Protein AF-J9F2G2-F1 (afdb_monomer)

InterPro domains:
  IPR010651 Sugar transport protein [PTHR16119] (2-74)
  IPR012435 TMEM144 [PF07857] (5-74)

Organism: Wuchereria bancrofti (NCBI:txid6293)

Secondary structure (DSSP, 8-state):
--HHHHHHHHHHHHHHHHHHTHHHHHHTT---HHHHHHHHHHHHHHHHHHHHHHTT-PPPPHHHHHHHHHHHH--

Mean predicted aligned error: 6.48 Å

pLDDT: mean 84.32, std 7.64, range [52.69, 94.12]

Structure (mmCIF, N/CA/C/O backbone):
data_AF-J9F2G2-F1
#
_entry.id   AF-J9F2G2-F1
#
loop_
_atom_site.group_PDB
_atom_site.id
_atom_site.type_symbol
_atom_site.label_atom_id
_atom_site.label_alt_id
_atom_site.label_comp_id
_atom_site.label_asym_id
_atom_site.label_entity_id
_atom_site.label_seq_id
_atom_site.pdbx_PDB_ins_code
_atom_site.Cartn_x
_atom_site.Cartn_y
_atom_site.Cartn_z
_atom_site.occupancy
_atom_site.B_iso_or_equiv
_atom_site.auth_seq_id
_atom_site.auth_comp_id
_atom_site.auth_asym_id
_atom_site.auth_atom_id
_atom_site.pdbx_PDB_model_num
ATOM 1 N N . MET A 1 1 ? -0.880 -10.835 23.119 1.00 57.84 1 MET A N 1
ATOM 2 C CA . MET A 1 1 ? 0.108 -9.947 22.463 1.00 57.84 1 MET A CA 1
ATOM 3 C C . MET A 1 1 ? -0.555 -8.596 22.280 1.00 57.84 1 MET A C 1
ATOM 5 O O . MET A 1 1 ? -1.712 -8.583 21.893 1.00 57.84 1 MET A O 1
ATOM 9 N N . ASN A 1 2 ? 0.109 -7.498 22.642 1.00 80.31 2 ASN A N 1
ATOM 10 C CA . ASN A 1 2 ? -0.513 -6.171 22.662 1.00 80.31 2 ASN A CA 1
ATOM 11 C C . ASN A 1 2 ? -0.958 -5.767 21.238 1.00 80.31 2 ASN A C 1
ATOM 13 O O . ASN A 1 2 ? -0.141 -5.836 20.321 1.00 80.31 2 ASN A O 1
ATOM 17 N N . GLU A 1 3 ? -2.213 -5.351 21.041 1.00 82.81 3 GLU A N 1
ATOM 18 C CA . GLU A 1 3 ? -2.775 -5.000 19.716 1.00 82.81 3 GLU A CA 1
ATOM 19 C C . GLU A 1 3 ? -1.939 -3.928 19.002 1.00 82.81 3 GLU A C 1
ATOM 21 O O . GLU A 1 3 ? -1.690 -3.990 17.800 1.00 82.81 3 GLU A O 1
ATOM 26 N N . THR A 1 4 ? -1.392 -2.992 19.778 1.00 88.31 4 THR A N 1
ATOM 27 C CA . THR A 1 4 ? -0.472 -1.953 19.311 1.00 88.31 4 THR A CA 1
ATOM 28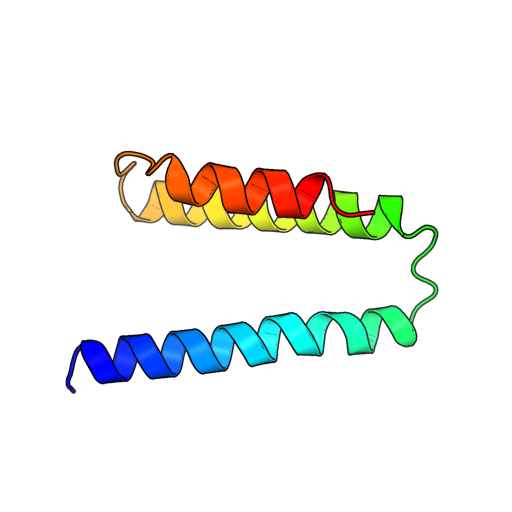 C C . THR A 1 4 ? 0.803 -2.529 18.691 1.00 88.31 4 THR A C 1
ATOM 30 O O . THR A 1 4 ? 1.268 -2.043 17.665 1.00 88.31 4 THR A O 1
ATOM 33 N N . VAL A 1 5 ? 1.364 -3.589 19.281 1.00 92.06 5 VAL A N 1
ATOM 34 C CA . VAL A 1 5 ? 2.587 -4.240 18.781 1.00 92.06 5 VAL A CA 1
ATOM 35 C C . VAL A 1 5 ? 2.308 -4.950 17.459 1.00 92.06 5 VAL A C 1
ATOM 37 O O . VAL A 1 5 ? 3.117 -4.862 16.539 1.00 92.06 5 VAL A O 1
ATOM 40 N N . ILE A 1 6 ? 1.142 -5.592 17.336 1.00 90.12 6 ILE A N 1
ATOM 41 C CA . ILE A 1 6 ? 0.695 -6.226 16.088 1.00 90.12 6 ILE A CA 1
ATOM 42 C C . ILE A 1 6 ? 0.510 -5.165 14.994 1.00 90.12 6 ILE A C 1
ATOM 44 O O . ILE A 1 6 ? 0.982 -5.356 13.874 1.00 90.12 6 ILE A O 1
ATOM 48 N N . GLY A 1 7 ? -0.085 -4.016 15.334 1.00 89.69 7 GLY A N 1
ATOM 49 C CA . GLY A 1 7 ? -0.213 -2.866 14.440 1.00 89.69 7 GLY A CA 1
ATOM 50 C C . GLY A 1 7 ? 1.140 -2.366 13.928 1.00 89.69 7 GLY A C 1
ATOM 51 O O . GLY A 1 7 ? 1.357 -2.314 12.718 1.00 89.69 7 GLY A O 1
ATOM 52 N N . PHE A 1 8 ? 2.093 -2.085 14.819 1.00 92.50 8 PHE A N 1
ATOM 53 C CA . PHE A 1 8 ? 3.430 -1.631 14.415 1.00 92.50 8 PHE A CA 1
ATOM 54 C C . PHE A 1 8 ? 4.184 -2.659 13.564 1.00 92.50 8 PHE A C 1
ATOM 56 O O . PHE A 1 8 ? 4.766 -2.291 12.543 1.00 92.50 8 PHE A O 1
ATOM 63 N N . LEU A 1 9 ? 4.132 -3.943 13.929 1.00 94.12 9 LEU A N 1
ATOM 64 C CA . LEU A 1 9 ? 4.717 -5.021 13.128 1.00 94.12 9 LEU A CA 1
ATOM 65 C C . LEU A 1 9 ? 4.101 -5.075 11.728 1.00 94.12 9 LEU A C 1
ATOM 67 O O . LEU A 1 9 ? 4.831 -5.164 10.741 1.00 94.12 9 LEU A O 1
ATOM 71 N N . SER A 1 10 ? 2.776 -4.962 11.625 1.00 89.81 10 SER A N 1
ATOM 72 C CA . SER A 1 10 ? 2.083 -4.972 10.335 1.00 89.81 10 SER A CA 1
ATOM 73 C C . SER A 1 10 ? 2.481 -3.789 9.444 1.00 89.81 10 SER A C 1
ATOM 75 O O . SER A 1 10 ? 2.703 -3.976 8.247 1.00 89.81 10 SER A O 1
ATOM 77 N N . CYS A 1 11 ? 2.679 -2.598 10.020 1.00 90.38 11 CYS A N 1
ATOM 78 C CA . CYS A 1 11 ? 3.177 -1.432 9.293 1.00 90.38 11 CYS A CA 1
ATOM 79 C C . CYS A 1 11 ? 4.600 -1.652 8.761 1.00 90.38 11 CYS A C 1
ATOM 81 O O . CYS A 1 11 ? 4.864 -1.358 7.598 1.00 90.38 11 CYS A O 1
ATOM 83 N N . ILE A 1 12 ? 5.503 -2.208 9.576 1.00 94.06 12 ILE A N 1
ATOM 84 C CA . ILE A 1 12 ? 6.891 -2.488 9.168 1.00 94.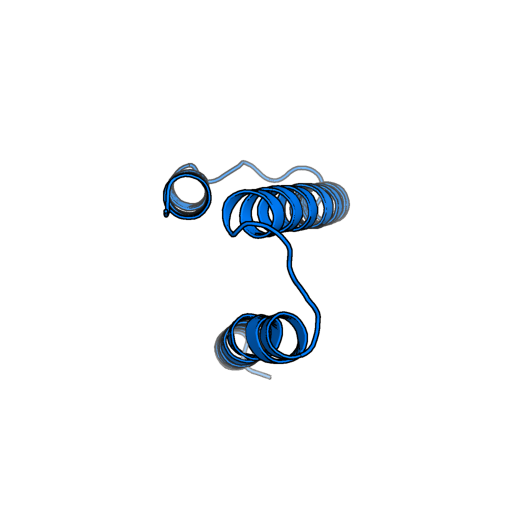06 12 ILE A CA 1
ATOM 85 C C . ILE A 1 12 ? 6.921 -3.476 7.996 1.00 94.06 12 ILE A C 1
ATOM 87 O O . ILE A 1 12 ? 7.608 -3.238 7.002 1.00 94.06 12 ILE A O 1
ATOM 91 N N . ILE A 1 13 ? 6.141 -4.556 8.090 1.00 93.88 13 ILE A N 1
ATOM 92 C CA . ILE A 1 13 ? 6.035 -5.563 7.027 1.00 93.88 13 ILE A CA 1
ATOM 93 C C . ILE A 1 13 ? 5.494 -4.928 5.741 1.00 93.88 13 ILE A C 1
ATOM 95 O O . ILE A 1 13 ? 6.032 -5.180 4.664 1.00 93.88 13 ILE A O 1
ATOM 99 N N . SER A 1 14 ? 4.480 -4.064 5.851 1.00 89.38 14 SER A N 1
ATOM 100 C CA . SER A 1 14 ? 3.906 -3.344 4.709 1.00 89.38 14 SER A CA 1
ATOM 101 C C . SER A 1 14 ? 4.936 -2.445 4.014 1.00 89.38 14 SER A C 1
ATOM 103 O O . SER A 1 14 ? 5.080 -2.506 2.794 1.00 89.38 14 SER A O 1
ATOM 105 N N . CYS A 1 15 ? 5.726 -1.678 4.775 1.00 89.81 15 CYS A N 1
ATOM 106 C CA . CYS A 1 15 ? 6.784 -0.827 4.221 1.00 89.81 15 CYS A CA 1
ATOM 107 C C . CYS A 1 15 ? 7.844 -1.635 3.459 1.00 89.81 15 CYS A C 1
ATOM 109 O O . CYS A 1 15 ? 8.258 -1.240 2.368 1.00 89.81 15 CYS A O 1
ATOM 111 N N . ILE A 1 16 ? 8.267 -2.780 4.007 1.00 92.44 16 ILE A N 1
ATOM 112 C CA . ILE A 1 16 ? 9.245 -3.657 3.350 1.00 92.44 16 ILE A CA 1
ATOM 113 C C . ILE A 1 16 ? 8.656 -4.254 2.068 1.00 92.44 16 ILE A C 1
ATOM 115 O O . ILE A 1 16 ? 9.312 -4.224 1.027 1.00 92.44 16 ILE A O 1
ATOM 119 N N . ALA A 1 17 ? 7.424 -4.766 2.123 1.00 88.19 17 ALA A N 1
ATOM 120 C CA . ALA A 1 17 ? 6.753 -5.350 0.964 1.00 88.19 17 ALA A CA 1
ATOM 121 C C . ALA A 1 17 ? 6.582 -4.327 -0.169 1.00 88.19 17 ALA A C 1
ATOM 123 O O . ALA A 1 17 ? 6.870 -4.632 -1.327 1.00 88.19 17 ALA A O 1
ATOM 124 N N . PHE A 1 18 ? 6.186 -3.099 0.175 1.00 84.88 18 PHE A N 1
ATOM 125 C CA . PHE A 1 18 ? 6.050 -2.006 -0.781 1.00 84.88 18 PHE A CA 1
ATOM 126 C C . PHE A 1 18 ? 7.396 -1.629 -1.417 1.00 84.88 18 PHE A C 1
ATOM 128 O O . PHE A 1 18 ? 7.485 -1.489 -2.633 1.00 84.88 18 PHE A O 1
ATOM 135 N N . GLY A 1 19 ? 8.473 -1.547 -0.628 1.00 85.38 19 GLY A N 1
ATOM 136 C CA . GLY A 1 19 ? 9.816 -1.281 -1.154 1.00 85.38 19 GLY A CA 1
ATOM 137 C C . GLY A 1 19 ? 10.354 -2.404 -2.049 1.00 85.38 19 GLY A C 1
ATOM 138 O O . GLY A 1 19 ? 10.987 -2.140 -3.073 1.00 85.38 19 GLY A O 1
ATOM 139 N N . PHE A 1 20 ? 10.077 -3.664 -1.704 1.00 88.50 20 PHE A N 1
ATOM 140 C CA . PHE A 1 20 ? 10.565 -4.818 -2.461 1.00 88.50 20 PHE A CA 1
ATOM 141 C C . PHE A 1 20 ? 9.933 -4.933 -3.849 1.00 88.50 20 PHE A C 1
ATOM 143 O O . PHE A 1 20 ? 10.562 -5.469 -4.760 1.00 88.50 20 PHE A O 1
ATOM 150 N N . MET A 1 21 ? 8.732 -4.388 -4.047 1.00 83.44 21 MET A N 1
ATOM 151 C CA . MET A 1 21 ? 8.044 -4.426 -5.335 1.00 83.44 21 MET A CA 1
ATOM 152 C C . MET A 1 21 ? 8.862 -3.806 -6.487 1.00 83.44 21 MET A C 1
ATOM 154 O O . MET A 1 21 ? 8.745 -4.247 -7.631 1.00 83.44 21 MET A O 1
ATOM 158 N N . PHE A 1 22 ? 9.748 -2.851 -6.197 1.00 80.25 22 PHE A N 1
ATOM 159 C CA . PHE A 1 22 ? 10.593 -2.196 -7.202 1.00 80.25 22 PHE A CA 1
ATOM 160 C C . PHE A 1 22 ? 11.813 -3.026 -7.640 1.00 80.25 22 PHE A C 1
ATOM 162 O O . PHE A 1 22 ? 12.382 -2.781 -8.704 1.00 80.25 22 PHE A O 1
ATOM 169 N N . VAL A 1 23 ? 12.210 -4.038 -6.864 1.00 85.06 23 VAL A N 1
ATOM 170 C CA . VAL A 1 23 ? 13.346 -4.920 -7.186 1.00 85.06 23 VAL A CA 1
ATOM 171 C C . VAL A 1 23 ? 13.102 -5.750 -8.459 1.00 85.06 23 VAL A C 1
ATOM 173 O O . VAL A 1 23 ? 13.957 -5.716 -9.348 1.00 85.06 23 VAL A O 1
ATOM 176 N N . PRO A 1 24 ? 11.973 -6.474 -8.619 1.00 79.44 24 PRO A N 1
ATOM 177 C CA . PRO A 1 24 ? 11.676 -7.191 -9.858 1.00 79.44 24 PRO A CA 1
ATOM 178 C C . PRO A 1 24 ? 11.378 -6.244 -11.027 1.00 79.44 24 PRO A C 1
ATOM 180 O O . PRO A 1 24 ? 11.794 -6.544 -12.142 1.00 79.44 24 PRO A O 1
ATOM 183 N N . LEU A 1 25 ? 10.761 -5.080 -10.786 1.00 79.12 25 LEU A N 1
ATOM 184 C CA . LEU A 1 25 ? 10.523 -4.062 -11.824 1.00 79.12 25 LEU A CA 1
ATOM 185 C C . LEU A 1 25 ? 11.822 -3.580 -12.490 1.00 79.12 25 LEU A C 1
ATOM 187 O O . LEU A 1 25 ? 11.820 -3.245 -13.668 1.00 79.12 25 LEU A O 1
ATOM 191 N N . ARG A 1 26 ? 12.948 -3.589 -11.765 1.00 73.81 26 ARG A N 1
ATOM 192 C CA . ARG A 1 26 ? 14.271 -3.265 -12.323 1.00 73.81 26 ARG A CA 1
ATOM 193 C C . ARG A 1 26 ? 14.881 -4.401 -13.151 1.00 73.81 26 ARG A C 1
ATOM 195 O O . ARG A 1 26 ? 15.784 -4.163 -13.946 1.00 73.81 26 ARG A O 1
ATOM 202 N N . LYS A 1 27 ? 14.451 -5.642 -12.918 1.00 77.62 27 LYS A N 1
ATOM 203 C CA . LYS A 1 27 ? 15.022 -6.848 -13.535 1.00 77.62 27 LYS A CA 1
ATOM 204 C C . LYS A 1 27 ? 14.266 -7.284 -14.792 1.00 77.62 27 LYS A C 1
ATOM 206 O O . LYS A 1 27 ? 14.840 -7.980 -15.622 1.00 77.62 27 LYS A O 1
ATOM 211 N N . PHE A 1 28 ? 13.006 -6.880 -14.919 1.00 76.00 28 PHE A N 1
ATOM 212 C CA . PHE A 1 28 ? 12.162 -7.113 -16.086 1.00 76.00 28 PHE A CA 1
ATOM 213 C C . PHE A 1 28 ? 11.917 -5.800 -16.832 1.00 76.00 28 PHE A C 1
ATOM 215 O O . PHE A 1 28 ? 11.734 -4.765 -16.194 1.00 76.00 28 PHE A O 1
ATOM 222 N N . ASP A 1 29 ? 11.877 -5.850 -18.167 1.00 72.69 29 ASP A N 1
ATOM 223 C CA . ASP A 1 29 ? 11.533 -4.702 -19.016 1.00 72.69 29 ASP A CA 1
ATOM 224 C C . ASP A 1 29 ? 10.085 -4.273 -18.766 1.00 72.69 29 ASP A C 1
ATOM 226 O O . ASP A 1 29 ? 9.121 -4.747 -19.376 1.00 72.69 29 ASP A O 1
ATOM 230 N N . SER A 1 30 ? 9.929 -3.377 -17.802 1.00 65.62 30 SER A N 1
ATOM 231 C CA . SER A 1 30 ? 8.642 -2.934 -17.292 1.00 65.62 30 SER A CA 1
ATOM 232 C C . SER A 1 30 ? 8.076 -1.799 -18.141 1.00 65.62 30 SER A C 1
ATOM 234 O O . SER A 1 30 ? 7.729 -0.774 -17.581 1.00 65.62 30 SER A O 1
ATOM 236 N N . LYS A 1 31 ? 7.991 -1.978 -19.470 1.00 69.00 31 LYS A N 1
ATOM 237 C CA . LYS A 1 31 ? 7.424 -1.025 -20.458 1.00 69.00 31 LYS A CA 1
ATOM 238 C C . LYS A 1 31 ? 7.522 0.457 -20.010 1.00 69.00 31 LYS A C 1
ATOM 240 O O . LYS A 1 31 ? 8.592 0.898 -19.608 1.00 69.00 31 LYS A O 1
ATOM 245 N N . ASP A 1 32 ? 6.430 1.222 -20.087 1.00 80.88 32 ASP A N 1
ATOM 246 C CA . ASP A 1 32 ? 6.357 2.609 -19.617 1.00 80.88 32 ASP A CA 1
ATOM 247 C C . ASP A 1 32 ? 5.926 2.691 -18.144 1.00 80.88 32 ASP A C 1
ATOM 249 O O . ASP A 1 32 ? 5.099 1.901 -17.677 1.00 80.88 32 ASP A O 1
ATOM 253 N N . GLY A 1 33 ? 6.383 3.726 -17.428 1.00 78.50 33 GLY A N 1
ATOM 254 C CA . GLY A 1 33 ? 6.005 3.966 -16.026 1.00 78.50 33 GLY A CA 1
ATOM 255 C C . GLY A 1 33 ? 4.491 4.093 -15.803 1.00 78.50 33 GLY A C 1
ATOM 256 O O . GLY A 1 33 ? 3.973 3.631 -14.788 1.00 78.50 33 GLY A O 1
ATOM 257 N N . LEU A 1 34 ? 3.753 4.610 -16.793 1.00 82.75 34 LEU A N 1
ATOM 258 C CA . LEU A 1 34 ? 2.290 4.704 -16.745 1.00 82.75 34 LEU A CA 1
ATOM 259 C C . LEU A 1 34 ? 1.621 3.323 -16.736 1.00 82.75 34 LEU A C 1
ATOM 261 O O . LEU A 1 34 ? 0.638 3.123 -16.025 1.00 82.75 34 LEU A O 1
ATOM 265 N N . TYR A 1 35 ? 2.158 2.355 -17.485 1.00 83.12 35 TYR A N 1
ATOM 266 C CA . TYR A 1 35 ? 1.622 0.994 -17.504 1.00 83.12 35 TYR A CA 1
ATOM 267 C C . TYR A 1 35 ? 1.813 0.314 -16.147 1.00 83.12 35 TYR A C 1
ATOM 269 O O . TYR A 1 35 ? 0.879 -0.286 -15.617 1.00 83.12 35 TYR A O 1
ATOM 277 N N . VAL A 1 36 ? 2.997 0.464 -15.547 1.00 84.25 36 VAL A N 1
ATOM 278 C CA . VAL A 1 36 ? 3.285 -0.057 -14.204 1.00 84.25 36 VAL A CA 1
ATOM 279 C C . VAL A 1 36 ? 2.350 0.562 -13.167 1.00 84.25 36 VAL A C 1
ATOM 281 O O . VAL A 1 36 ? 1.763 -0.174 -12.373 1.00 84.25 36 VAL A O 1
ATOM 284 N N . GLN A 1 37 ? 2.150 1.882 -13.218 1.00 86.62 37 GLN A N 1
ATOM 285 C CA . GLN A 1 37 ? 1.261 2.589 -12.298 1.00 86.62 37 GLN A CA 1
ATOM 286 C C . GLN A 1 37 ? -0.200 2.159 -12.459 1.00 86.62 37 GLN A C 1
ATOM 288 O O . GLN A 1 37 ? -0.899 1.920 -11.476 1.00 86.62 37 GLN A O 1
ATOM 293 N N . TRP A 1 38 ? -0.655 1.979 -13.698 1.00 86.25 38 TRP A N 1
ATOM 294 C CA . TRP A 1 38 ? -2.004 1.504 -13.979 1.00 86.25 38 TRP A CA 1
ATOM 295 C C . TRP A 1 38 ? -2.241 0.084 -13.442 1.00 86.25 38 TRP A C 1
ATOM 297 O O . TRP A 1 38 ? -3.236 -0.155 -12.753 1.00 86.25 38 TRP A O 1
ATOM 307 N N . VAL A 1 39 ? -1.307 -0.846 -13.682 1.00 87.94 39 VAL A N 1
ATOM 308 C CA . VAL A 1 39 ? -1.387 -2.218 -13.148 1.00 87.94 39 VAL A CA 1
ATOM 309 C C . VAL A 1 39 ? -1.350 -2.207 -11.618 1.00 87.94 39 VAL A C 1
ATOM 311 O O . VAL A 1 39 ? -2.138 -2.900 -10.976 1.00 87.94 39 VAL A O 1
ATOM 314 N N . GLN A 1 40 ? -0.483 -1.391 -11.016 1.00 87.94 40 GLN A N 1
ATOM 315 C CA . GLN A 1 40 ? -0.412 -1.195 -9.568 1.00 87.94 40 GLN A CA 1
ATOM 316 C C . GLN A 1 40 ? -1.749 -0.746 -8.976 1.00 87.94 40 GLN A C 1
ATOM 318 O O . GLN A 1 40 ? -2.250 -1.380 -8.045 1.00 87.94 40 GLN A O 1
ATOM 323 N N . CYS A 1 41 ? -2.351 0.304 -9.535 1.00 88.56 41 CYS A N 1
ATOM 324 C CA . CYS A 1 41 ? -3.648 0.807 -9.095 1.00 88.56 41 CYS A CA 1
ATOM 325 C C . CYS A 1 41 ? -4.751 -0.253 -9.233 1.00 88.56 41 CYS A C 1
ATOM 327 O O . CYS A 1 41 ? -5.560 -0.405 -8.317 1.00 88.56 41 CYS A O 1
ATOM 329 N N . ALA A 1 42 ? -4.760 -1.026 -10.324 1.00 90.50 42 ALA A N 1
ATOM 330 C CA . ALA A 1 42 ? -5.725 -2.106 -10.523 1.00 90.50 42 ALA A CA 1
ATOM 331 C C . ALA A 1 42 ? -5.593 -3.204 -9.452 1.00 90.50 42 ALA A C 1
ATOM 333 O O . ALA A 1 42 ? -6.597 -3.630 -8.879 1.00 90.50 42 ALA A O 1
ATOM 334 N N . VAL A 1 43 ? -4.366 -3.624 -9.125 1.00 90.50 43 VAL A N 1
ATOM 335 C CA . VAL A 1 43 ? -4.115 -4.637 -8.085 1.00 90.50 43 VAL A CA 1
ATOM 336 C C . VAL A 1 43 ? -4.565 -4.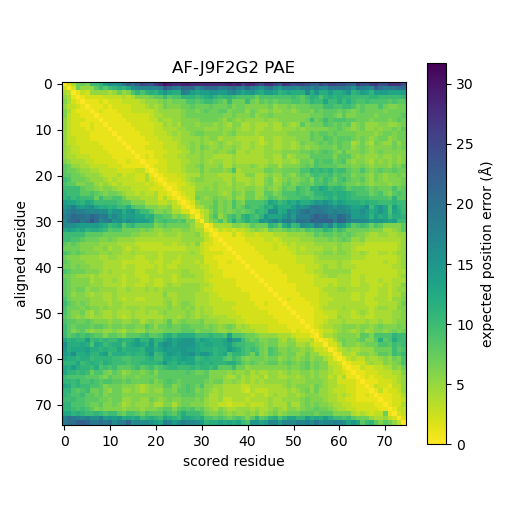141 -6.711 1.00 90.50 43 VAL A C 1
ATOM 338 O O . VAL A 1 43 ? -5.271 -4.864 -6.009 1.00 90.50 43 VAL A O 1
ATOM 341 N N . VAL A 1 44 ? -4.212 -2.906 -6.333 1.00 89.50 44 VAL A N 1
ATOM 342 C CA . VAL A 1 44 ? -4.618 -2.320 -5.0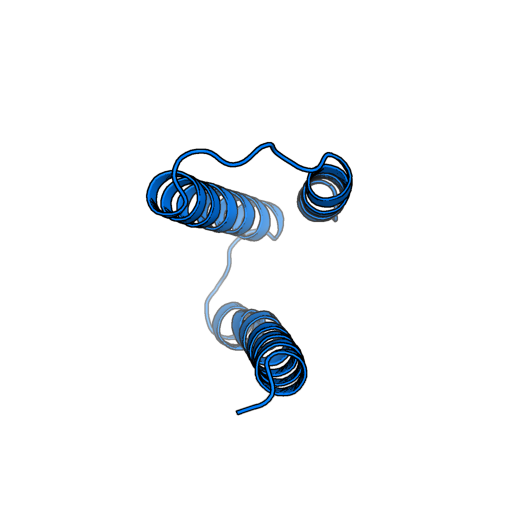42 1.00 89.50 44 VAL A CA 1
ATOM 343 C C . VAL A 1 44 ? -6.141 -2.204 -4.943 1.00 89.50 44 VAL A C 1
ATOM 345 O O . VAL A 1 44 ? -6.705 -2.520 -3.896 1.00 89.50 44 VAL A O 1
ATOM 348 N N . PHE A 1 45 ? -6.819 -1.817 -6.027 1.00 89.69 45 PHE A N 1
ATOM 349 C CA . PHE A 1 45 ? -8.278 -1.746 -6.069 1.00 89.69 45 PHE A CA 1
ATOM 350 C C . PHE A 1 45 ? -8.929 -3.119 -5.866 1.00 89.69 45 PHE A C 1
ATOM 352 O O . PHE A 1 45 ? -9.799 -3.261 -5.008 1.0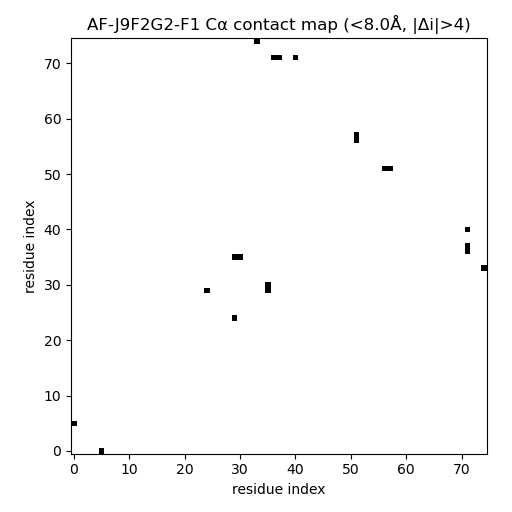0 89.69 45 PHE A O 1
ATOM 359 N N . VAL A 1 46 ? -8.482 -4.144 -6.601 1.00 92.69 46 VAL A N 1
ATOM 360 C CA . VAL A 1 46 ? -9.031 -5.505 -6.489 1.00 92.69 46 VAL A CA 1
ATOM 361 C C . VAL A 1 46 ? -8.787 -6.080 -5.095 1.00 92.69 46 VAL A C 1
ATOM 363 O O . VAL A 1 46 ? -9.722 -6.580 -4.470 1.00 92.69 46 VAL A O 1
ATOM 366 N N . LEU A 1 47 ? -7.564 -5.972 -4.567 1.00 91.69 47 LEU A N 1
ATOM 367 C CA . LEU A 1 47 ? -7.236 -6.486 -3.235 1.00 91.69 47 LEU A CA 1
ATOM 368 C C . LEU A 1 47 ? -8.023 -5.747 -2.142 1.00 91.69 47 LEU A C 1
ATOM 370 O O . LEU A 1 47 ? -8.574 -6.373 -1.237 1.00 91.69 47 LEU A O 1
ATOM 374 N N . GLY A 1 48 ? -8.126 -4.419 -2.255 1.00 88.25 48 GLY A N 1
ATOM 375 C CA . GLY A 1 48 ? -8.916 -3.585 -1.353 1.00 88.25 48 GLY A CA 1
ATOM 376 C C . GLY A 1 48 ? -10.401 -3.940 -1.381 1.00 88.25 48 GLY A C 1
ATOM 377 O O . GLY A 1 48 ? -11.026 -4.033 -0.326 1.00 88.25 48 GLY A O 1
ATOM 378 N N . PHE A 1 49 ? -10.955 -4.218 -2.563 1.00 88.69 49 PHE A N 1
ATOM 379 C CA . PHE A 1 49 ? -12.342 -4.648 -2.721 1.00 88.69 49 PHE A CA 1
ATOM 380 C C . PHE A 1 49 ? -12.599 -6.014 -2.073 1.00 88.69 49 PHE A C 1
ATOM 382 O O . PHE A 1 49 ? -13.567 -6.162 -1.328 1.00 88.69 49 PHE A O 1
ATOM 389 N N . VAL A 1 50 ? -11.700 -6.985 -2.264 1.00 92.50 50 VAL A N 1
ATOM 390 C CA . VAL A 1 50 ? -11.786 -8.301 -1.605 1.00 92.50 50 VAL A CA 1
ATOM 391 C C . VAL A 1 50 ? -11.750 -8.154 -0.081 1.00 92.50 50 VAL A C 1
ATOM 393 O O . VAL A 1 50 ? -12.593 -8.721 0.611 1.00 92.50 50 VAL A O 1
ATOM 396 N N . ILE A 1 51 ? -10.833 -7.344 0.458 1.00 90.25 51 ILE A N 1
ATOM 397 C CA . ILE A 1 51 ? -10.749 -7.081 1.906 1.00 90.25 51 ILE A CA 1
ATOM 398 C C . ILE A 1 51 ? -12.027 -6.402 2.420 1.00 90.25 51 ILE A C 1
ATOM 400 O O . ILE A 1 51 ? -12.501 -6.726 3.511 1.00 90.25 51 ILE A O 1
ATOM 404 N N . ASN A 1 52 ? -12.604 -5.483 1.642 1.00 89.06 52 ASN A N 1
ATOM 405 C CA . ASN A 1 52 ? -13.845 -4.799 1.993 1.00 89.06 52 ASN A CA 1
ATOM 406 C C . ASN A 1 52 ? -15.043 -5.761 2.065 1.00 89.06 52 ASN A C 1
ATOM 408 O O . ASN A 1 52 ? -15.864 -5.645 2.976 1.00 89.06 52 ASN A O 1
ATOM 412 N N . ILE A 1 53 ? -15.108 -6.742 1.157 1.00 90.38 53 ILE A N 1
ATOM 413 C CA . ILE A 1 53 ? -16.111 -7.817 1.198 1.00 90.38 53 ILE A CA 1
ATOM 414 C C . ILE A 1 53 ? -15.927 -8.671 2.456 1.00 90.38 53 ILE A C 1
ATOM 416 O O . ILE A 1 53 ? -16.888 -8.888 3.188 1.00 90.38 53 ILE A O 1
ATOM 420 N N . VAL A 1 54 ? -14.698 -9.114 2.746 1.00 91.94 54 VAL A N 1
ATOM 421 C CA . VAL A 1 54 ? -14.398 -9.960 3.920 1.00 91.94 54 VAL A CA 1
ATOM 422 C C . VAL A 1 54 ? -14.737 -9.252 5.238 1.00 91.94 54 VAL A C 1
ATOM 424 O O . VAL A 1 54 ? -15.149 -9.897 6.197 1.00 91.94 54 VAL A O 1
ATOM 427 N N . ARG A 1 55 ? -14.606 -7.922 5.290 1.00 87.00 55 ARG A N 1
ATOM 428 C CA . ARG A 1 55 ? -14.972 -7.099 6.455 1.00 87.00 55 ARG A CA 1
ATOM 429 C C . ARG A 1 55 ? -16.456 -6.722 6.530 1.00 87.00 55 ARG A C 1
ATOM 431 O O . ARG A 1 55 ? -16.837 -6.054 7.486 1.00 87.00 55 ARG A O 1
ATOM 438 N N . GLY A 1 56 ? -17.285 -7.132 5.567 1.00 85.94 56 GLY A N 1
ATOM 439 C CA . GLY A 1 56 ? -18.729 -6.890 5.592 1.00 85.94 56 GLY A CA 1
ATOM 440 C C . GLY A 1 56 ? -19.138 -5.450 5.268 1.00 85.94 56 GLY A C 1
ATOM 441 O O . GLY A 1 56 ? -20.055 -4.932 5.894 1.00 85.94 56 GLY A O 1
ATOM 442 N N . PHE A 1 57 ? -18.469 -4.806 4.305 1.00 82.50 57 PHE A N 1
ATOM 443 C CA . PHE A 1 57 ? -18.759 -3.433 3.854 1.00 82.50 57 PHE A CA 1
ATOM 444 C C . PHE A 1 57 ? -18.737 -2.368 4.971 1.00 82.50 57 PHE A C 1
ATOM 446 O O . PHE A 1 57 ? -19.730 -1.668 5.188 1.00 82.50 57 PHE A O 1
ATOM 453 N N . PRO A 1 58 ? -17.604 -2.196 5.675 1.00 84.94 58 PRO A N 1
ATOM 454 C CA . PRO A 1 58 ? -17.438 -1.081 6.601 1.00 84.94 58 PRO A CA 1
ATOM 455 C C . PRO A 1 58 ? -17.542 0.275 5.881 1.00 84.94 58 PRO A C 1
ATOM 457 O O . PRO A 1 58 ? -17.238 0.398 4.693 1.00 84.94 58 PRO A O 1
ATOM 460 N N . ALA A 1 59 ? -17.934 1.321 6.615 1.00 79.75 59 ALA A N 1
ATOM 461 C CA . ALA A 1 59 ? -17.985 2.678 6.077 1.00 79.75 59 ALA A CA 1
ATOM 462 C C . ALA A 1 59 ? -16.590 3.140 5.621 1.00 79.75 59 ALA A C 1
ATOM 464 O O . ALA A 1 59 ? -15.612 3.058 6.370 1.00 79.75 59 ALA A O 1
ATOM 465 N N . PHE A 1 60 ? -16.497 3.645 4.391 1.00 78.00 60 PHE A N 1
ATOM 466 C CA . PHE A 1 60 ? -15.234 4.126 3.847 1.00 78.00 60 PHE A CA 1
ATOM 467 C C . PHE A 1 60 ? -14.819 5.442 4.505 1.00 78.00 60 PHE A C 1
ATOM 469 O O . PHE A 1 60 ? -15.568 6.418 4.503 1.00 78.00 60 PHE A O 1
ATOM 476 N N . ASN A 1 61 ? 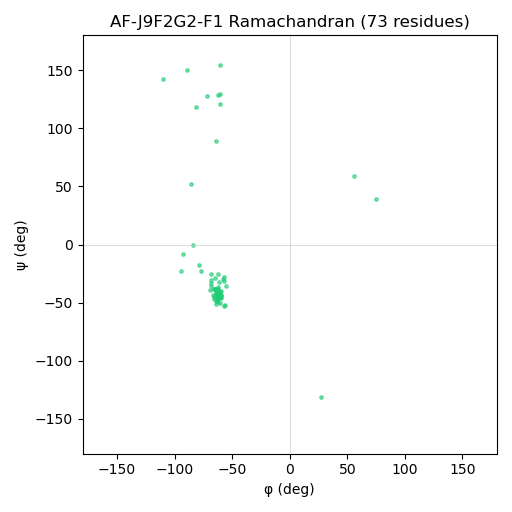-13.590 5.490 5.018 1.00 82.06 61 ASN A N 1
ATOM 477 C CA . ASN A 1 61 ? -13.019 6.724 5.535 1.00 82.06 61 ASN A CA 1
ATOM 478 C C . ASN A 1 61 ? -12.466 7.569 4.366 1.00 82.06 61 ASN A C 1
ATOM 480 O O . ASN A 1 61 ? -11.544 7.114 3.682 1.00 82.06 61 ASN A O 1
ATOM 484 N N . PRO A 1 62 ? -12.978 8.791 4.128 1.00 80.75 62 PRO A N 1
ATOM 485 C CA . PRO A 1 62 ? -12.559 9.627 3.001 1.00 80.75 62 PRO A CA 1
ATOM 486 C C . PRO A 1 62 ? -11.075 10.011 3.050 1.00 80.75 62 PRO A C 1
ATOM 488 O O . PRO A 1 62 ? -10.458 10.201 2.005 1.00 80.75 62 PRO A O 1
ATOM 491 N N . ILE A 1 63 ? -10.460 10.042 4.236 1.00 83.44 63 ILE A N 1
ATOM 492 C CA . ILE A 1 63 ? -9.027 10.336 4.391 1.00 83.44 63 ILE A CA 1
ATOM 49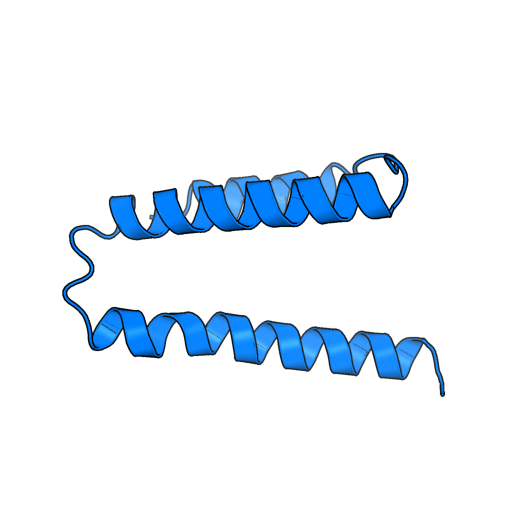3 C C . ILE A 1 63 ? -8.174 9.270 3.686 1.00 83.44 63 ILE A C 1
ATOM 495 O O . ILE A 1 63 ? -7.173 9.592 3.048 1.00 83.44 63 ILE A O 1
ATOM 499 N N . ALA A 1 64 ? -8.601 8.004 3.725 1.00 81.06 64 ALA A N 1
ATOM 500 C CA . ALA A 1 64 ? -7.911 6.925 3.023 1.00 81.06 64 ALA A CA 1
ATOM 501 C C . ALA A 1 64 ? -8.024 7.060 1.492 1.00 81.06 64 ALA A C 1
ATOM 503 O O . ALA A 1 64 ? -7.099 6.688 0.770 1.00 81.06 64 ALA A O 1
ATOM 504 N N . MET A 1 65 ? -9.121 7.642 0.988 1.00 83.88 65 MET A N 1
ATOM 505 C CA . MET A 1 65 ? -9.318 7.865 -0.449 1.00 83.88 65 MET A CA 1
ATOM 506 C C . MET A 1 65 ? -8.349 8.915 -1.004 1.00 83.88 65 MET A C 1
ATOM 508 O O . MET A 1 65 ? -7.859 8.758 -2.120 1.00 83.88 65 MET A O 1
ATOM 512 N N . VAL A 1 66 ? -8.020 9.948 -0.218 1.00 87.69 66 VAL A N 1
ATOM 513 C CA . VAL A 1 66 ? -7.048 10.984 -0.614 1.00 87.69 66 VAL A CA 1
ATOM 514 C C . VAL A 1 66 ? -5.667 10.374 -0.855 1.00 87.69 66 VAL A C 1
ATOM 516 O O . VAL A 1 66 ? -5.020 10.699 -1.847 1.00 87.69 66 VAL A O 1
ATOM 519 N N . GLY A 1 67 ? -5.236 9.437 -0.004 1.00 83.56 67 GLY A N 1
ATOM 520 C CA . GLY A 1 67 ? -3.981 8.706 -0.205 1.00 83.56 67 GLY A CA 1
ATOM 521 C C . GLY A 1 67 ? -3.961 7.921 -1.521 1.00 83.56 67 GLY A C 1
ATOM 522 O O . GLY A 1 67 ? -2.987 7.994 -2.266 1.00 83.56 67 GLY A O 1
ATOM 523 N N . GLY A 1 68 ? -5.063 7.240 -1.852 1.00 84.56 68 GLY A N 1
ATOM 524 C CA . GLY A 1 68 ? -5.215 6.539 -3.131 1.00 84.56 68 GLY A CA 1
ATOM 525 C C . GLY A 1 68 ? -5.209 7.477 -4.342 1.00 84.56 68 GLY A C 1
ATOM 526 O O . GLY A 1 68 ? -4.592 7.164 -5.357 1.00 84.56 68 GLY A O 1
ATOM 527 N N . PHE A 1 69 ? -5.836 8.649 -4.227 1.00 84.50 69 PHE A N 1
ATOM 528 C CA . PHE A 1 69 ? -5.841 9.667 -5.280 1.00 84.50 69 PHE A CA 1
ATOM 529 C C . PHE A 1 69 ? -4.444 10.245 -5.542 1.00 84.50 69 PHE A C 1
ATOM 531 O O . PHE A 1 69 ? -4.024 10.356 -6.697 1.00 84.50 69 PHE A O 1
ATOM 538 N N . LEU A 1 70 ? -3.704 10.572 -4.478 1.00 85.44 70 LEU A N 1
ATOM 539 C CA . LEU A 1 70 ? -2.319 11.037 -4.578 1.00 85.44 70 LEU A CA 1
ATOM 540 C C . LEU A 1 70 ? -1.412 9.961 -5.177 1.00 85.44 70 LEU A C 1
ATOM 542 O O . LEU A 1 70 ? -0.593 10.276 -6.036 1.00 85.44 70 LEU A O 1
ATOM 546 N 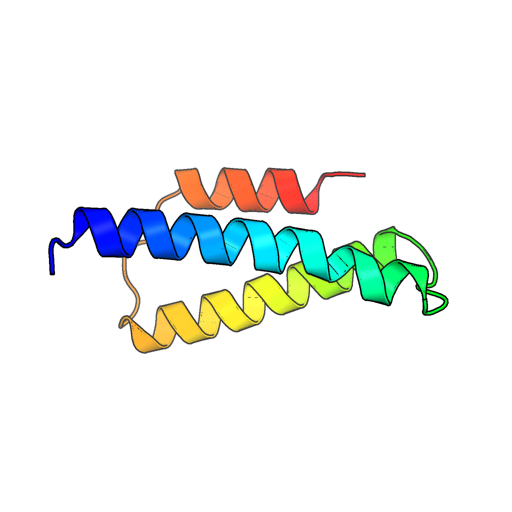N . PHE A 1 71 ? -1.600 8.700 -4.779 1.00 82.94 71 PHE A N 1
ATOM 547 C CA . PHE A 1 71 ? -0.880 7.572 -5.361 1.00 82.94 71 PHE A CA 1
ATOM 548 C C . PHE A 1 71 ? -1.163 7.462 -6.864 1.00 82.94 71 PHE A C 1
ATOM 550 O O . PHE A 1 71 ? -0.230 7.466 -7.653 1.00 82.94 71 PHE A O 1
ATOM 557 N N . ALA A 1 72 ? -2.429 7.468 -7.289 1.00 82.88 72 ALA A N 1
ATOM 558 C CA . ALA A 1 72 ? -2.801 7.346 -8.703 1.00 82.88 72 ALA A CA 1
ATOM 559 C C . ALA A 1 72 ? -2.346 8.529 -9.584 1.00 82.88 72 ALA A C 1
ATOM 561 O O . ALA A 1 72 ? -2.112 8.343 -10.775 1.00 82.88 72 ALA A O 1
ATOM 562 N N . THR A 1 73 ? -2.218 9.732 -9.014 1.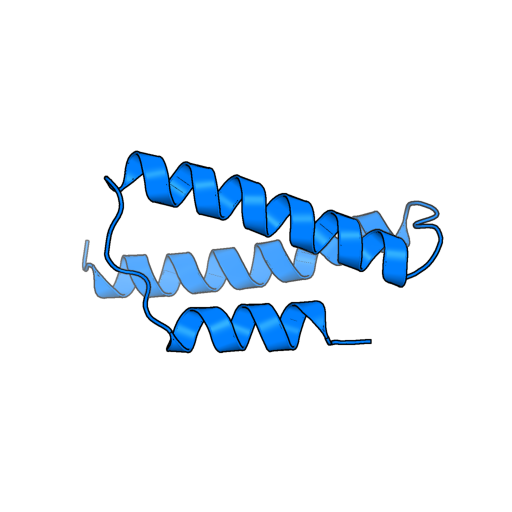00 80.75 73 THR A N 1
ATOM 563 C CA . THR A 1 73 ? -1.833 10.958 -9.745 1.00 80.75 73 THR A CA 1
ATOM 564 C C . THR A 1 73 ? -0.319 11.215 -9.727 1.00 80.75 73 THR A C 1
ATOM 566 O O . THR A 1 73 ? 0.165 12.113 -10.422 1.00 80.75 73 THR A O 1
ATOM 569 N N . GLY A 1 74 ? 0.440 10.439 -8.946 1.00 70.56 74 GLY A N 1
ATOM 570 C CA . GLY A 1 74 ? 1.900 10.471 -8.944 1.00 70.56 74 GLY A CA 1
ATOM 571 C C . GLY A 1 74 ? 2.443 10.103 -10.323 1.00 70.56 74 GLY A C 1
ATOM 572 O O . GLY A 1 74 ? 2.119 9.039 -10.847 1.00 70.56 74 GLY A O 1
ATOM 573 N N . LYS A 1 75 ? 3.214 11.016 -10.920 1.00 52.69 75 LYS A N 1
ATOM 574 C CA . LYS A 1 75 ? 3.971 10.759 -12.150 1.00 52.69 75 LYS A CA 1
ATOM 575 C C . LYS A 1 75 ? 5.245 9.988 -11.844 1.00 52.69 75 LYS A C 1
ATOM 577 O O . LYS A 1 75 ? 5.874 10.322 -10.815 1.00 52.69 75 LYS A O 1
#

Solvent-accessible surface area (backbone atoms only — not comparable to full-atom values): 4524 Å² total; per-residue (Å²): 130,62,67,68,57,54,49,53,51,51,52,53,52,49,55,51,56,62,60,51,59,55,58,58,51,74,75,42,93,58,81,52,71,67,58,52,51,51,54,50,52,52,50,53,49,54,54,50,50,54,52,36,57,76,64,66,67,67,85,82,59,68,73,63,50,51,55,53,51,53,57,73,69,58,129

Radius of gyration: 15.0 Å; Cα contacts (8 Å, |Δi|>4): 10; chains: 1; bounding box: 34×21×43 Å

Foldseek 3Di:
DDPVVVVVVVVVVVVVVVVCVVVVVVVDCVDDPLSVLVVVLVVCVVVVVVVCVVVPNDDDDVVVVVVSVCSSPPD

Sequence (75 aa):
MNETVIGFLSCIISCIAFGFMFVPLRKFDSKDGLYVQWVQCAVVFVLGFVINIVRGFPAFNPIAMVGGFLFATGK